Protein AF-A0A1T4WVY5-F1 (afdb_monomer)

Sequence (82 aa):
MGNNINGDLIHKVLIPNPKPQEVYKMPDKTIVCKDCNKEFVFTEGEQEFYKEKGFQNEPLRCPECRKARKQERRSNSRDFRH

InterPro domains:
  IPR025306 Probable zinc-binding domain [PF13451] (28-73)

pLDDT: mean 80.9, std 16.81, range [48.56, 98.19]

Foldseek 3Di:
DDDDDDDDDPPPPPPPDPDPDPDPQPQWDWAQAPPPRDIDICHSVNVVVCVVVVNPDDDNHDPVVVVVVVVVVVVVVVVVPD

Nearest PDB structures (foldseek):
  1yuj-assembly1_A  TM=2.321E-01  e=6.549E+00  Drosophila melanogaster

Secondary structure (DSSP, 8-state):
-----------------PPS----PPPPEEEE-TTT--EEEE-HHHHHHHHHTT--SPPSS-HHHHHHHHHHHHHHHHHTT-

Organism: NCBI:txid1147123

Structure (mmCIF, N/CA/C/O backbone):
data_AF-A0A1T4WVY5-F1
#
_entry.id   AF-A0A1T4WVY5-F1
#
loop_
_atom_site.group_PDB
_atom_site.id
_atom_site.type_symbol
_atom_site.label_atom_id
_atom_site.label_alt_id
_atom_site.label_comp_id
_atom_site.label_asym_id
_atom_site.label_entity_id
_atom_site.label_seq_id
_atom_site.pdbx_PDB_ins_code
_atom_site.Cartn_x
_atom_site.Cartn_y
_atom_site.Cartn_z
_atom_site.occupancy
_atom_site.B_iso_or_equiv
_atom_site.auth_seq_id
_atom_site.auth_comp_id
_atom_site.auth_asym_id
_atom_site.auth_atom_id
_atom_site.pdbx_PDB_model_num
ATOM 1 N N . MET A 1 1 ? -64.331 41.045 -14.198 1.00 53.94 1 MET A N 1
ATOM 2 C CA . MET A 1 1 ? -63.526 40.554 -13.060 1.00 53.94 1 MET A CA 1
ATOM 3 C C . MET A 1 1 ? -63.547 39.034 -13.086 1.00 53.94 1 MET A C 1
ATOM 5 O O . MET A 1 1 ? -64.632 38.475 -13.060 1.00 53.94 1 MET A O 1
ATOM 9 N N . GLY A 1 2 ? -62.394 38.379 -13.212 1.00 48.56 2 GLY A N 1
ATOM 10 C CA . GLY A 1 2 ? -62.311 36.922 -13.360 1.00 48.56 2 GLY A CA 1
ATOM 11 C C . GLY A 1 2 ? -60.860 36.456 -13.430 1.00 48.56 2 GLY A C 1
ATOM 12 O O . GLY A 1 2 ? -60.349 36.180 -14.502 1.00 48.56 2 GLY A O 1
ATOM 13 N N . ASN A 1 3 ? -60.216 36.527 -12.270 1.00 52.72 3 ASN A N 1
ATOM 14 C CA . ASN A 1 3 ? -58.928 35.999 -11.812 1.00 52.72 3 ASN A CA 1
ATOM 15 C C . ASN A 1 3 ? -57.959 35.298 -12.789 1.00 52.72 3 ASN A C 1
ATOM 17 O O . ASN A 1 3 ? -58.199 34.220 -13.319 1.00 52.72 3 ASN A O 1
ATOM 21 N N . ASN A 1 4 ? -56.783 35.923 -12.836 1.00 57.22 4 ASN A N 1
ATOM 22 C CA . ASN A 1 4 ? -55.438 35.417 -13.086 1.00 57.22 4 ASN A CA 1
ATOM 23 C C . ASN A 1 4 ? -55.157 34.054 -12.420 1.00 57.22 4 ASN A C 1
ATOM 25 O O . ASN A 1 4 ? -55.304 33.956 -11.206 1.00 57.22 4 ASN A O 1
ATOM 29 N N . ILE A 1 5 ? -54.656 33.076 -13.182 1.00 59.56 5 ILE A N 1
ATOM 30 C CA . ILE A 1 5 ? -53.520 32.245 -12.758 1.00 59.56 5 ILE A CA 1
ATOM 31 C C . ILE A 1 5 ? -52.679 31.862 -13.981 1.00 59.56 5 ILE A C 1
ATOM 33 O O . ILE A 1 5 ? -53.171 31.352 -14.984 1.00 59.56 5 ILE A O 1
ATOM 37 N N . ASN A 1 6 ? -51.396 32.177 -13.869 1.00 52.81 6 ASN A N 1
ATOM 38 C CA . ASN A 1 6 ? -50.325 31.957 -14.825 1.00 52.81 6 ASN A CA 1
ATOM 39 C C . ASN A 1 6 ? -50.276 30.507 -15.323 1.00 52.81 6 ASN A C 1
ATOM 41 O O . ASN A 1 6 ? -50.118 29.582 -14.528 1.00 52.81 6 ASN A O 1
ATOM 45 N N . GLY A 1 7 ? -50.356 30.341 -16.643 1.00 50.75 7 GLY A N 1
ATOM 46 C CA . GLY A 1 7 ? -50.047 29.089 -17.317 1.00 50.75 7 GLY A CA 1
ATOM 47 C C . GLY A 1 7 ? -48.595 28.697 -17.066 1.00 50.75 7 GLY A C 1
ATOM 48 O O . GLY A 1 7 ? -47.666 29.370 -17.507 1.00 50.75 7 GLY A O 1
ATOM 49 N N . ASP A 1 8 ? -48.445 27.630 -16.291 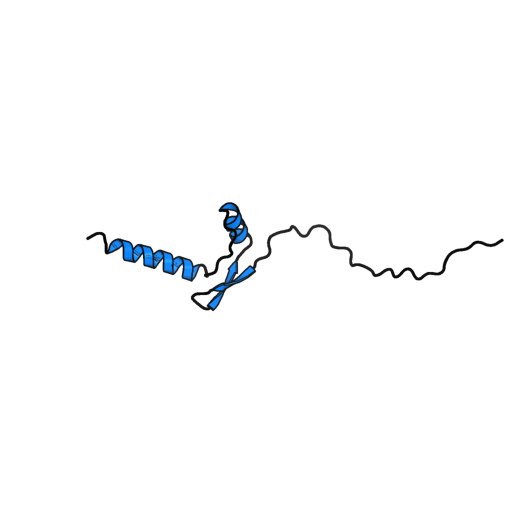1.00 59.53 8 ASP A N 1
ATOM 50 C CA . ASP A 1 8 ? -47.539 26.513 -16.532 1.00 59.53 8 ASP A CA 1
ATOM 51 C C . ASP A 1 8 ? -46.487 26.720 -17.630 1.00 59.53 8 ASP A C 1
ATOM 53 O O . ASP A 1 8 ? -46.752 26.467 -18.801 1.00 59.53 8 ASP A O 1
ATOM 57 N N . LEU A 1 9 ? -45.262 27.074 -17.229 1.00 57.22 9 LEU A N 1
ATOM 58 C CA . LEU A 1 9 ? -44.072 26.295 -17.601 1.00 57.22 9 LEU A CA 1
ATOM 59 C C . LEU A 1 9 ? -42.855 26.695 -16.753 1.00 57.22 9 LEU A C 1
ATOM 61 O O . LEU A 1 9 ? -41.788 27.065 -17.242 1.00 57.22 9 LEU A O 1
ATOM 65 N N . ILE A 1 10 ? -42.997 26.584 -15.433 1.00 59.97 10 ILE A N 1
ATOM 66 C CA . ILE A 1 10 ? -41.829 26.3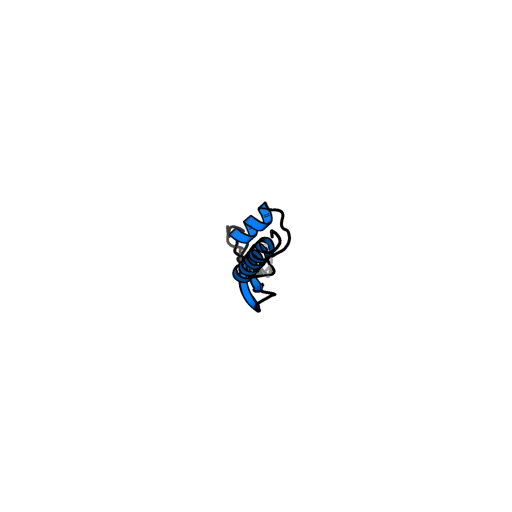96 -14.570 1.00 59.97 10 ILE A CA 1
ATOM 67 C C . ILE A 1 10 ? -41.202 25.068 -14.995 1.00 59.97 10 ILE A C 1
ATOM 69 O O . ILE A 1 10 ? -41.783 24.008 -14.763 1.00 59.97 10 ILE A O 1
ATOM 73 N N . HIS A 1 11 ? -40.035 25.136 -15.637 1.00 55.03 11 HIS A N 1
ATOM 74 C CA . HIS A 1 11 ? -39.110 24.023 -15.825 1.00 55.03 11 HIS A CA 1
ATOM 75 C C . HIS A 1 11 ? -38.835 23.382 -14.454 1.00 55.03 11 HIS A C 1
ATOM 77 O O . HIS A 1 11 ? -37.874 23.713 -13.762 1.00 55.03 11 HIS A O 1
ATOM 83 N N . LYS A 1 12 ? -39.691 22.449 -14.035 1.00 60.16 12 LYS A N 1
ATOM 84 C CA . LYS A 1 12 ? -39.374 21.480 -12.994 1.00 60.16 12 LYS A CA 1
ATOM 85 C C . LYS A 1 12 ? -38.432 20.476 -13.640 1.00 60.16 12 LYS A C 1
ATOM 87 O O . LYS A 1 12 ? -38.835 19.377 -14.009 1.00 60.16 12 LYS A O 1
ATOM 92 N N . VAL A 1 13 ? -37.173 20.879 -13.810 1.00 55.25 13 VAL A N 1
ATOM 93 C CA . VAL A 1 13 ? -36.087 19.907 -13.862 1.00 55.25 13 VAL A CA 1
ATOM 94 C C . VAL A 1 13 ? -36.225 19.128 -12.561 1.00 55.25 13 VAL A C 1
ATOM 96 O O . VAL A 1 13 ? -36.003 19.661 -11.475 1.00 55.25 13 VAL A O 1
ATOM 99 N N . LEU A 1 14 ? -36.716 17.899 -12.675 1.00 61.19 14 LEU A N 1
ATOM 100 C CA . LEU A 1 14 ? -36.693 16.913 -11.613 1.00 61.19 14 LEU A CA 1
ATOM 101 C C . LEU A 1 14 ? -35.216 16.646 -11.320 1.00 61.19 14 LEU A C 1
ATOM 103 O O . LEU A 1 14 ? -34.610 15.755 -11.906 1.00 61.19 14 LEU A O 1
ATOM 107 N N . ILE A 1 15 ? -34.613 17.465 -10.460 1.00 61.66 15 ILE A N 1
ATOM 108 C CA . ILE A 1 15 ? -33.358 17.116 -9.806 1.00 61.66 15 ILE A CA 1
ATOM 109 C C . ILE A 1 15 ? -33.680 15.839 -9.018 1.00 61.66 15 ILE A C 1
ATOM 111 O O . ILE A 1 15 ? -34.578 15.881 -8.169 1.00 61.66 15 ILE A O 1
ATOM 115 N N . PRO A 1 16 ? -33.048 14.688 -9.317 1.00 71.31 16 PRO A N 1
ATOM 116 C CA . PRO A 1 16 ? -33.338 13.467 -8.591 1.00 71.31 16 PRO A CA 1
ATOM 117 C C . PRO A 1 16 ? -32.991 13.684 -7.119 1.00 71.31 16 PRO A C 1
ATOM 119 O O . PRO A 1 16 ? -31.878 14.070 -6.770 1.00 71.31 16 PRO A O 1
ATOM 122 N N . ASN A 1 17 ? -33.996 13.471 -6.276 1.00 69.25 17 ASN A N 1
ATOM 123 C CA . ASN A 1 17 ? -33.930 13.568 -4.825 1.00 69.25 17 ASN A CA 1
ATOM 124 C C . ASN A 1 17 ? -32.757 12.696 -4.3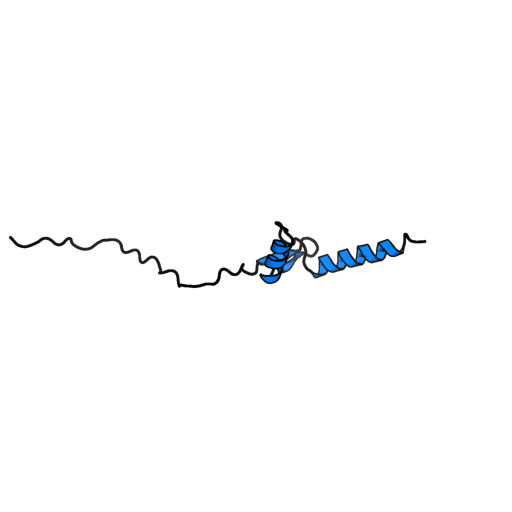16 1.00 69.25 17 ASN A C 1
ATOM 126 O O . ASN A 1 17 ? -32.808 11.476 -4.520 1.00 69.25 17 ASN A O 1
ATOM 130 N N . PRO A 1 18 ? -31.682 13.259 -3.725 1.00 67.31 18 PRO A N 1
ATOM 131 C CA . PRO A 1 18 ? -30.574 12.445 -3.240 1.00 67.31 18 PRO A CA 1
ATOM 132 C C . PRO A 1 18 ? -31.073 11.596 -2.067 1.00 67.31 18 PRO A C 1
ATOM 134 O O . PRO A 1 18 ? -31.640 12.110 -1.103 1.00 67.31 18 PRO A O 1
ATOM 137 N N . LYS A 1 19 ? -30.918 10.272 -2.186 1.00 68.44 19 LYS A N 1
ATOM 138 C CA . LYS A 1 19 ? -31.384 9.303 -1.186 1.00 68.44 19 LYS A CA 1
ATOM 139 C C . LYS A 1 19 ? -30.774 9.634 0.188 1.00 68.44 19 LYS A C 1
ATOM 141 O O . LYS A 1 19 ? -29.577 9.923 0.251 1.00 68.44 19 LYS A O 1
ATOM 146 N N . PRO A 1 20 ? -31.545 9.580 1.289 1.00 67.31 20 PRO A N 1
ATOM 147 C CA . PRO A 1 20 ? -31.004 9.857 2.606 1.00 67.31 20 PRO A CA 1
ATOM 148 C C . PRO A 1 20 ? -30.175 8.657 3.077 1.00 67.31 20 PRO A C 1
ATOM 150 O O . PRO A 1 20 ? -30.694 7.548 3.158 1.00 67.31 20 PRO A O 1
ATOM 153 N N . GLN A 1 21 ? -28.927 8.936 3.465 1.00 56.53 21 GLN A N 1
ATOM 154 C CA . GLN A 1 21 ? -28.025 8.078 4.249 1.00 56.53 21 GLN A CA 1
ATOM 155 C C . GLN A 1 21 ? -27.236 7.000 3.483 1.00 56.53 21 GLN A C 1
ATOM 157 O O . GLN A 1 21 ? -27.234 5.832 3.863 1.00 56.53 21 GLN A O 1
ATOM 162 N N . GLU A 1 22 ? -26.448 7.390 2.479 1.00 61.31 22 GLU A N 1
ATOM 163 C CA . GLU A 1 22 ? -25.182 6.677 2.265 1.00 61.31 22 GLU A CA 1
ATOM 164 C C . GLU A 1 22 ? -24.190 7.163 3.325 1.00 61.31 22 GLU A C 1
ATOM 166 O O . GLU A 1 22 ? -23.786 8.326 3.353 1.00 61.31 22 GLU A O 1
ATOM 171 N N . VAL A 1 23 ? -23.867 6.281 4.270 1.00 58.56 23 VAL A N 1
ATOM 172 C CA . VAL A 1 23 ? -22.775 6.474 5.224 1.00 58.56 23 VAL A CA 1
ATOM 173 C C . VAL A 1 23 ? -21.531 6.789 4.399 1.00 58.56 23 VAL A C 1
ATOM 175 O O . VAL A 1 23 ? -21.147 5.979 3.560 1.00 58.56 23 VAL A O 1
ATOM 178 N N . TYR A 1 24 ? -20.931 7.963 4.610 1.00 65.00 24 TYR A N 1
ATOM 179 C CA . TYR A 1 24 ? -19.699 8.401 3.949 1.00 65.00 24 TYR A CA 1
ATOM 180 C C . TYR A 1 24 ? -18.510 7.551 4.432 1.00 65.00 24 TYR A C 1
ATOM 182 O O . TYR A 1 24 ? -17.611 8.034 5.118 1.00 65.00 24 TYR A O 1
ATOM 190 N N . LYS A 1 25 ? -18.535 6.258 4.113 1.00 68.56 25 LYS A N 1
ATOM 191 C CA . LYS A 1 25 ? -17.385 5.367 4.165 1.00 68.56 25 LYS A CA 1
ATOM 192 C C . LYS A 1 25 ? -16.451 5.768 3.039 1.00 68.56 25 LYS A C 1
ATOM 194 O O . LYS A 1 25 ? -16.905 6.032 1.924 1.00 68.56 25 LYS A O 1
ATOM 199 N N . MET A 1 26 ? -15.155 5.856 3.325 1.00 80.19 26 MET A N 1
ATOM 200 C CA . MET A 1 26 ? -14.187 6.109 2.262 1.00 80.19 26 MET A CA 1
ATOM 201 C C . MET A 1 26 ? -14.201 4.900 1.317 1.00 80.19 26 MET A C 1
ATOM 203 O O . MET A 1 26 ? -13.956 3.788 1.784 1.00 80.19 26 MET A O 1
ATOM 207 N N . PRO A 1 27 ? -14.534 5.073 0.025 1.00 87.69 27 PRO A N 1
ATOM 208 C CA . PRO A 1 27 ? -14.664 3.944 -0.883 1.00 87.69 27 PRO A CA 1
ATOM 209 C C . PRO A 1 27 ? -13.313 3.255 -1.075 1.00 87.69 27 PRO A C 1
ATOM 211 O O . PRO A 1 27 ? -12.260 3.902 -1.090 1.00 87.69 27 PRO A O 1
ATOM 214 N N . ASP A 1 28 ? -13.349 1.938 -1.261 1.00 93.50 28 ASP A N 1
ATOM 215 C CA . ASP A 1 28 ? -12.165 1.162 -1.610 1.00 93.50 28 ASP A CA 1
ATOM 216 C C . ASP A 1 28 ? -11.537 1.705 -2.898 1.00 93.50 28 ASP A C 1
ATOM 218 O O . ASP A 1 28 ? -12.220 1.952 -3.897 1.00 93.50 28 ASP A O 1
ATOM 222 N N . LYS A 1 29 ? -10.213 1.874 -2.888 1.00 93.56 29 LYS A N 1
ATOM 223 C CA . LYS A 1 29 ? -9.473 2.397 -4.037 1.00 93.56 29 LYS A CA 1
ATOM 224 C C . LYS A 1 29 ? -8.574 1.325 -4.626 1.00 93.56 29 LYS A C 1
ATOM 226 O O . LYS A 1 29 ? -7.742 0.763 -3.927 1.00 93.56 29 LYS A O 1
ATOM 231 N N . THR A 1 30 ? -8.676 1.078 -5.926 1.00 96.62 30 THR A N 1
ATOM 232 C CA . THR A 1 30 ? -7.717 0.205 -6.618 1.00 96.62 30 THR A CA 1
ATOM 233 C C . THR A 1 30 ? -6.499 1.018 -7.054 1.00 96.62 30 THR A C 1
ATOM 235 O O . THR A 1 30 ? -6.642 2.087 -7.647 1.00 96.62 30 THR A O 1
ATOM 238 N N . ILE A 1 31 ? -5.297 0.532 -6.738 1.00 96.56 31 ILE A N 1
ATOM 239 C CA . ILE A 1 31 ? -4.018 1.195 -7.024 1.00 96.56 31 ILE A CA 1
ATOM 240 C C . ILE A 1 31 ? -3.084 0.208 -7.732 1.00 96.56 31 ILE A C 1
ATOM 242 O O . ILE A 1 31 ? -3.053 -0.979 -7.412 1.00 96.56 31 ILE A O 1
ATOM 246 N N . VAL A 1 32 ? -2.279 0.698 -8.678 1.00 98.06 32 VAL A N 1
ATOM 247 C CA . VAL A 1 32 ? -1.258 -0.104 -9.368 1.00 98.06 32 VAL A CA 1
ATOM 248 C C . VAL A 1 32 ? 0.054 -0.071 -8.584 1.00 98.06 32 VAL A C 1
ATOM 250 O O . VAL A 1 32 ? 0.592 0.991 -8.269 1.00 98.06 32 VAL A O 1
ATOM 253 N N . CYS A 1 33 ? 0.599 -1.245 -8.270 1.00 98.19 33 CYS A N 1
ATOM 254 C CA . CYS A 1 33 ? 1.882 -1.361 -7.590 1.00 98.19 33 CYS A CA 1
ATOM 255 C C . CYS A 1 33 ? 3.034 -0.896 -8.490 1.00 98.19 33 CYS A C 1
ATOM 257 O O . CYS A 1 33 ? 3.274 -1.484 -9.540 1.00 98.19 33 CYS A O 1
ATOM 259 N N . LYS A 1 34 ? 3.832 0.069 -8.020 1.00 97.50 34 LYS A N 1
ATOM 260 C CA . LYS A 1 34 ? 4.999 0.588 -8.755 1.00 97.50 34 LYS A CA 1
ATOM 261 C C . LYS A 1 34 ? 6.109 -0.447 -9.003 1.00 97.50 34 LYS A C 1
ATOM 263 O O . LYS A 1 34 ? 6.902 -0.272 -9.919 1.00 97.50 34 LYS A O 1
ATOM 268 N N . ASP A 1 35 ? 6.202 -1.490 -8.177 1.00 97.25 35 ASP A N 1
ATOM 269 C CA . ASP A 1 35 ? 7.292 -2.473 -8.271 1.00 97.25 35 ASP A CA 1
ATOM 270 C C . ASP A 1 35 ? 6.910 -3.685 -9.147 1.00 97.25 35 ASP A C 1
ATOM 272 O O . ASP A 1 35 ? 7.757 -4.197 -9.870 1.00 97.25 35 ASP A O 1
ATOM 276 N N . CYS A 1 36 ? 5.657 -4.159 -9.096 1.00 97.50 36 CYS A N 1
ATOM 277 C CA . CYS A 1 36 ? 5.232 -5.380 -9.802 1.00 97.50 36 CYS A CA 1
ATOM 278 C C . CYS A 1 36 ? 4.094 -5.180 -10.811 1.00 97.50 36 CYS A C 1
ATOM 280 O O . CYS A 1 36 ? 3.651 -6.156 -11.411 1.00 97.50 36 CYS A O 1
ATOM 282 N N . ASN A 1 37 ? 3.608 -3.945 -10.981 1.00 97.88 37 ASN A N 1
ATOM 283 C CA . ASN A 1 37 ? 2.524 -3.556 -11.893 1.00 97.88 37 ASN A CA 1
ATOM 284 C C . ASN A 1 37 ? 1.187 -4.286 -11.680 1.00 97.88 37 ASN A C 1
ATOM 286 O O . ASN A 1 37 ? 0.302 -4.211 -12.525 1.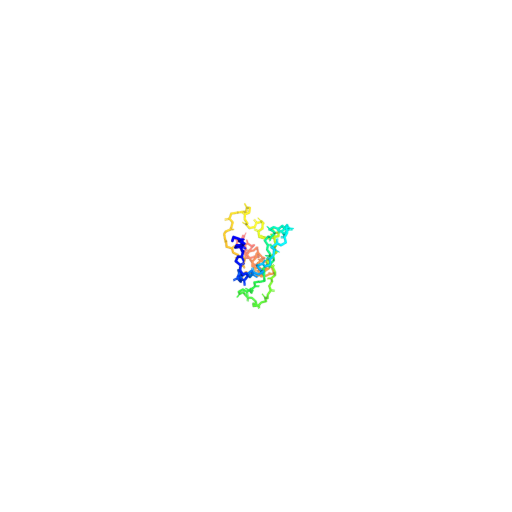00 97.88 37 ASN A O 1
ATOM 290 N N . LYS 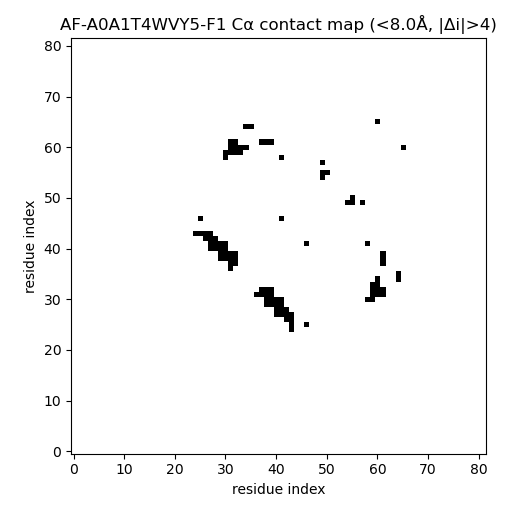A 1 38 ? 1.015 -4.975 -10.547 1.00 97.81 38 LYS A N 1
ATOM 291 C CA . LYS A 1 38 ? -0.261 -5.585 -10.166 1.00 97.81 38 LYS A CA 1
ATOM 292 C C . LYS A 1 38 ? -1.153 -4.569 -9.473 1.00 97.81 38 LYS A C 1
ATOM 294 O O . LYS A 1 38 ? -0.675 -3.767 -8.665 1.00 97.81 38 LYS A O 1
ATOM 299 N N . GLU A 1 39 ? -2.442 -4.659 -9.749 1.00 97.81 39 GLU A N 1
ATOM 300 C CA . GLU A 1 39 ? -3.473 -3.943 -9.012 1.00 97.81 39 GLU A CA 1
ATOM 301 C C . GLU A 1 39 ? -3.615 -4.516 -7.599 1.00 97.81 39 GLU A C 1
ATOM 303 O O . GLU A 1 39 ? -3.467 -5.720 -7.370 1.00 97.81 39 GLU A O 1
ATOM 308 N N . PHE A 1 40 ? -3.871 -3.642 -6.635 1.00 97.62 40 PHE A N 1
ATOM 309 C CA . PHE A 1 40 ? -4.240 -4.019 -5.279 1.00 97.62 40 PHE A CA 1
ATOM 310 C C . PHE A 1 40 ? -5.271 -3.033 -4.734 1.00 97.62 40 PHE A C 1
ATOM 312 O O . PHE A 1 40 ? -5.323 -1.875 -5.150 1.00 97.62 40 PHE A O 1
ATOM 319 N N . VAL A 1 41 ? -6.088 -3.505 -3.797 1.00 96.75 41 VAL A N 1
ATOM 320 C CA . VAL A 1 41 ? -7.127 -2.697 -3.160 1.00 96.75 41 VAL A CA 1
ATOM 321 C C . VAL A 1 41 ? -6.539 -2.005 -1.936 1.00 96.75 41 VAL A C 1
ATOM 323 O O . VAL A 1 41 ? -5.901 -2.649 -1.108 1.00 96.75 41 VAL A O 1
ATOM 326 N N . PHE A 1 42 ? -6.744 -0.696 -1.850 1.00 95.75 42 PHE A N 1
ATOM 327 C CA . PHE A 1 42 ? -6.530 0.138 -0.679 1.00 95.75 42 PHE A CA 1
ATOM 328 C C . PHE A 1 42 ? -7.880 0.310 0.009 1.00 95.75 42 PHE A C 1
ATOM 330 O O . PHE A 1 42 ? -8.696 1.157 -0.368 1.00 95.75 42 PHE A O 1
ATOM 337 N N . THR A 1 43 ? -8.134 -0.586 0.954 1.00 94.94 43 THR A N 1
ATOM 338 C CA . THR A 1 43 ? -9.448 -0.715 1.598 1.00 94.94 43 THR A CA 1
ATOM 339 C C . THR A 1 43 ? -9.758 0.466 2.512 1.00 94.94 43 THR A C 1
ATOM 341 O O . THR A 1 43 ? -8.841 1.147 2.975 1.00 94.94 43 THR A O 1
ATOM 344 N N . GLU A 1 44 ? -11.032 0.686 2.828 1.00 92.44 44 GLU A N 1
ATOM 345 C CA . GLU A 1 44 ? -11.452 1.667 3.841 1.00 92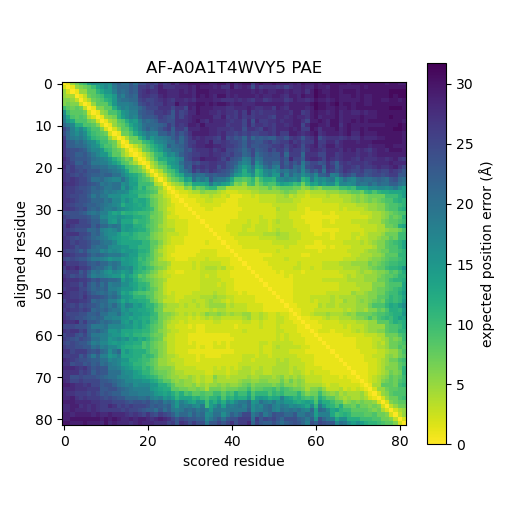.44 44 GLU A CA 1
ATOM 346 C C . GLU A 1 44 ? -10.655 1.529 5.154 1.00 92.44 44 GLU A C 1
ATOM 348 O O . GLU A 1 44 ? -10.094 2.505 5.645 1.00 92.44 44 GLU A O 1
ATOM 353 N N . GLY A 1 45 ? -10.507 0.308 5.680 1.00 92.75 45 GLY A N 1
ATOM 354 C CA . GLY A 1 45 ? -9.770 0.078 6.929 1.00 92.75 45 GLY A CA 1
ATOM 355 C C . GLY A 1 45 ? -8.278 0.423 6.829 1.00 92.75 45 GLY A C 1
ATOM 356 O O . GLY A 1 45 ? -7.675 0.900 7.793 1.00 92.75 45 GLY A O 1
ATOM 357 N N . GLU A 1 46 ? -7.660 0.238 5.657 1.00 93.31 46 GLU A N 1
ATOM 358 C CA . GLU A 1 46 ? -6.291 0.710 5.421 1.00 93.31 46 GLU A CA 1
ATOM 359 C C . GLU A 1 46 ? -6.230 2.240 5.317 1.00 93.31 46 GLU A C 1
ATOM 361 O O . GLU A 1 46 ? -5.273 2.840 5.807 1.00 93.31 46 GLU A O 1
ATOM 366 N N . GLN A 1 47 ? -7.236 2.881 4.719 1.00 93.62 47 GLN A N 1
ATOM 367 C CA . GLN A 1 47 ? -7.339 4.341 4.637 1.00 93.62 47 GLN A CA 1
ATOM 368 C C . GLN A 1 47 ? -7.474 4.969 6.031 1.00 93.62 47 GLN A C 1
ATOM 370 O O . GLN A 1 47 ? -6.756 5.919 6.356 1.00 93.62 47 GLN A O 1
ATOM 375 N N . GLU A 1 48 ? -8.320 4.395 6.887 1.00 91.88 48 GLU A N 1
ATOM 376 C CA . GLU A 1 48 ? -8.474 4.802 8.286 1.00 91.88 48 GLU A CA 1
ATOM 377 C C . GLU A 1 48 ? -7.170 4.627 9.071 1.00 91.88 48 GLU A C 1
ATOM 379 O O . GLU A 1 48 ? -6.734 5.555 9.756 1.00 91.88 48 GLU A O 1
ATOM 384 N N . PHE A 1 49 ? -6.488 3.488 8.904 1.00 93.75 49 PHE A N 1
ATOM 385 C CA . PHE A 1 49 ? -5.181 3.256 9.521 1.00 93.75 49 PHE A CA 1
ATOM 386 C C . PHE A 1 49 ? -4.146 4.295 9.072 1.00 93.75 49 PHE A C 1
ATOM 388 O O . PHE A 1 49 ? -3.389 4.819 9.891 1.00 93.75 49 PHE A O 1
ATOM 395 N N . TYR A 1 50 ? -4.110 4.623 7.777 1.00 94.19 50 TYR A N 1
ATOM 396 C CA . TYR A 1 50 ? -3.198 5.636 7.250 1.00 94.19 50 TYR A CA 1
ATOM 397 C C . TYR A 1 50 ? -3.479 7.011 7.859 1.00 94.19 50 TYR A C 1
ATOM 399 O O . TYR A 1 50 ? -2.548 7.680 8.315 1.00 94.19 50 TYR A O 1
ATOM 407 N N . LYS A 1 51 ? -4.756 7.392 7.949 1.00 91.38 51 LYS A N 1
ATOM 408 C CA . LYS A 1 51 ? -5.196 8.650 8.554 1.00 91.38 51 LYS A CA 1
ATOM 409 C C . LYS A 1 51 ? -4.863 8.727 10.046 1.00 91.38 51 LYS A C 1
ATOM 411 O O . LYS A 1 51 ? -4.341 9.748 10.485 1.00 91.38 51 LYS A O 1
ATOM 416 N N . GLU A 1 52 ? -5.094 7.659 10.811 1.00 93.56 52 GLU A N 1
ATOM 417 C CA . GLU A 1 52 ? -4.771 7.598 12.247 1.00 93.56 52 GLU A CA 1
ATOM 418 C C . GLU A 1 52 ? -3.267 7.773 12.500 1.00 93.56 52 GLU A C 1
ATOM 420 O O . GLU A 1 52 ? -2.855 8.439 13.449 1.00 93.56 52 GLU A O 1
ATOM 425 N N . LYS A 1 53 ? -2.423 7.220 11.623 1.00 95.00 53 LYS A N 1
ATOM 426 C CA . LYS A 1 53 ? -0.966 7.400 11.694 1.00 95.00 53 LYS A CA 1
ATOM 427 C C . LYS A 1 53 ? -0.480 8.746 11.148 1.00 95.00 53 LYS A C 1
ATOM 429 O O . LYS A 1 53 ? 0.723 8.997 11.176 1.00 95.00 53 LYS A O 1
ATOM 434 N N . GLY A 1 54 ? -1.379 9.606 10.664 1.00 93.81 54 GLY A N 1
ATOM 435 C CA . GLY A 1 54 ? -1.034 10.900 10.075 1.00 93.81 54 GLY A CA 1
ATOM 436 C C . GLY A 1 54 ? -0.383 10.794 8.693 1.00 93.81 54 GLY A C 1
ATOM 437 O O . GLY A 1 54 ? 0.270 11.736 8.245 1.00 93.81 54 GLY A O 1
ATOM 438 N N . PHE A 1 55 ? -0.535 9.662 7.999 1.00 93.69 55 PHE A N 1
ATOM 439 C CA . PHE A 1 55 ? -0.082 9.523 6.621 1.00 93.69 55 PHE A CA 1
ATOM 440 C C . PHE A 1 55 ? -1.072 10.207 5.677 1.00 93.69 55 PHE A C 1
ATOM 442 O O . PHE A 1 55 ? -2.245 9.855 5.618 1.00 93.69 55 PHE A O 1
ATOM 449 N N . GLN A 1 56 ? -0.572 11.171 4.908 1.00 90.62 56 GLN A N 1
ATOM 450 C CA . GLN A 1 56 ? -1.356 11.890 3.896 1.00 90.62 56 GLN A CA 1
ATOM 451 C C . GLN A 1 56 ? -1.282 11.232 2.511 1.00 90.62 56 GLN A C 1
ATOM 453 O O . GLN A 1 56 ? -2.067 11.557 1.627 1.00 90.62 56 GLN A O 1
ATOM 458 N N . ASN A 1 57 ? -0.327 10.317 2.315 1.00 92.50 57 ASN A N 1
ATOM 459 C CA . ASN A 1 57 ? -0.047 9.695 1.025 1.00 92.50 57 ASN A CA 1
ATOM 460 C C . ASN A 1 57 ? -0.599 8.273 0.957 1.00 92.50 57 ASN A C 1
ATOM 462 O O . ASN A 1 57 ? -0.490 7.507 1.913 1.00 92.50 57 ASN A O 1
ATOM 466 N N . GLU A 1 58 ? -1.086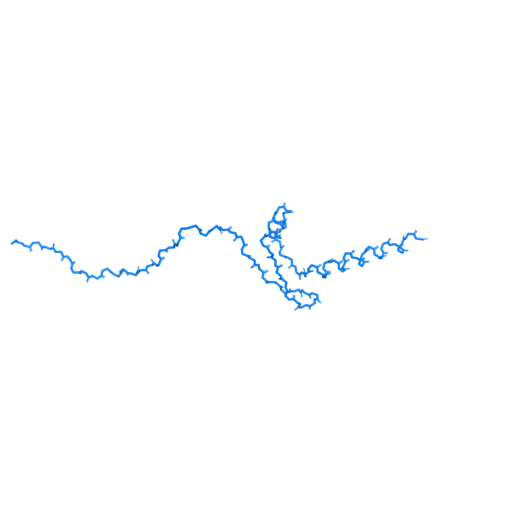 7.896 -0.218 1.00 93.00 58 GLU A N 1
ATOM 467 C CA . GLU A 1 58 ? -1.558 6.546 -0.513 1.00 93.00 58 GLU A CA 1
ATOM 468 C C . GLU A 1 58 ? -0.397 5.545 -0.664 1.00 93.00 58 GLU A C 1
ATOM 470 O O . GLU A 1 58 ? 0.739 5.921 -0.995 1.00 93.00 58 GLU A O 1
ATOM 475 N N . PRO A 1 59 ? -0.642 4.241 -0.449 1.00 95.50 59 PRO A N 1
ATOM 476 C CA . PRO A 1 59 ? 0.360 3.227 -0.727 1.00 95.50 59 PRO A CA 1
ATOM 477 C C . PRO A 1 59 ? 0.713 3.170 -2.219 1.00 95.50 59 PRO A C 1
ATOM 479 O O . PRO A 1 59 ? -0.145 2.991 -3.069 1.00 95.50 59 PRO A O 1
ATOM 482 N N . LEU A 1 60 ? 2.010 3.213 -2.533 1.00 96.38 60 LEU A N 1
ATOM 483 C CA . LEU A 1 60 ? 2.518 3.055 -3.910 1.00 96.38 60 LEU A CA 1
ATOM 484 C C . LEU A 1 60 ? 2.874 1.604 -4.273 1.00 96.38 60 LEU A C 1
ATOM 486 O O . LEU A 1 60 ? 3.239 1.299 -5.408 1.00 96.38 60 LEU A O 1
ATOM 490 N N . ARG A 1 61 ? 2.868 0.706 -3.284 1.00 97.19 61 ARG A N 1
ATOM 491 C CA . ARG A 1 61 ? 3.275 -0.697 -3.423 1.00 97.19 61 ARG A CA 1
ATOM 492 C C . ARG A 1 61 ? 2.257 -1.599 -2.755 1.00 97.19 61 ARG A C 1
ATOM 494 O O . ARG A 1 61 ? 1.822 -1.296 -1.639 1.00 97.19 61 ARG A O 1
ATOM 501 N N . CYS A 1 62 ? 1.968 -2.726 -3.397 1.00 97.62 62 CYS A N 1
ATOM 502 C CA . CYS A 1 62 ? 1.082 -3.744 -2.853 1.00 97.62 62 CYS A CA 1
ATOM 503 C C . CYS A 1 62 ? 1.663 -4.379 -1.569 1.00 97.62 62 CYS A C 1
ATOM 505 O O . CYS A 1 62 ? 2.882 -4.318 -1.343 1.00 97.62 62 CYS A O 1
ATOM 507 N N . PRO A 1 63 ? 0.818 -5.010 -0.731 1.00 95.56 63 PRO A N 1
ATOM 508 C CA . PRO A 1 63 ? 1.241 -5.643 0.522 1.00 95.56 63 PRO A CA 1
ATOM 509 C C . PRO A 1 63 ? 2.411 -6.624 0.361 1.00 95.56 63 PRO A C 1
ATOM 511 O O . PRO A 1 63 ? 3.349 -6.592 1.160 1.00 95.56 63 PRO A O 1
ATOM 514 N N . GLU A 1 64 ? 2.410 -7.412 -0.715 1.00 96.62 64 GLU A N 1
ATOM 515 C CA . GLU A 1 64 ? 3.463 -8.387 -1.020 1.00 96.62 64 GLU A CA 1
ATOM 516 C C . GLU A 1 64 ? 4.826 -7.717 -1.242 1.00 96.62 64 GLU A C 1
ATOM 518 O O . GLU A 1 64 ? 5.808 -8.068 -0.587 1.00 96.62 64 GLU A O 1
ATOM 523 N N . CYS A 1 65 ? 4.897 -6.677 -2.082 1.00 97.50 65 CYS A N 1
ATOM 524 C CA . CYS A 1 65 ? 6.141 -5.936 -2.314 1.00 97.50 65 CYS A CA 1
ATOM 525 C C . CYS A 1 65 ? 6.612 -5.184 -1.056 1.00 97.50 65 CYS A C 1
ATOM 527 O O . CYS A 1 65 ? 7.816 -5.094 -0.801 1.00 97.50 65 CYS A O 1
ATOM 529 N N . ARG A 1 66 ? 5.684 -4.668 -0.230 1.00 94.75 66 ARG A N 1
ATOM 530 C CA . ARG A 1 66 ? 6.029 -4.062 1.073 1.00 94.75 66 ARG A CA 1
ATOM 531 C C . ARG A 1 66 ? 6.653 -5.100 2.015 1.00 94.75 66 ARG A C 1
ATOM 533 O O . ARG A 1 66 ? 7.656 -4.806 2.671 1.00 94.75 66 ARG A O 1
ATOM 540 N N . LYS A 1 67 ? 6.086 -6.309 2.071 1.00 95.25 67 LYS A N 1
ATOM 541 C CA . LYS A 1 67 ? 6.574 -7.425 2.893 1.00 95.25 67 LYS A CA 1
ATOM 542 C C . LYS A 1 67 ? 7.939 -7.927 2.417 1.00 95.25 67 LYS A C 1
ATOM 544 O O . LYS A 1 67 ? 8.835 -8.049 3.251 1.00 95.25 67 LYS A O 1
ATOM 549 N N . ALA A 1 68 ? 8.118 -8.129 1.111 1.00 94.94 68 ALA A N 1
ATOM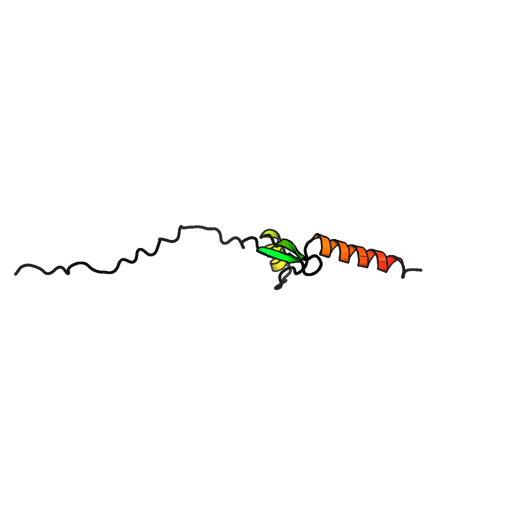 550 C CA . ALA A 1 68 ? 9.382 -8.557 0.510 1.00 94.94 68 ALA A CA 1
ATOM 551 C C . ALA A 1 68 ? 10.529 -7.596 0.862 1.00 94.94 68 ALA A C 1
ATOM 553 O O . ALA A 1 68 ? 11.518 -8.008 1.467 1.00 94.94 68 ALA A O 1
ATOM 554 N N . ARG A 1 69 ? 10.343 -6.282 0.655 1.00 92.12 69 ARG A N 1
ATOM 555 C CA . ARG A 1 69 ? 11.352 -5.274 1.035 1.00 92.12 69 ARG A CA 1
ATOM 556 C C . ARG A 1 69 ? 11.654 -5.251 2.534 1.00 92.12 69 ARG A C 1
ATOM 558 O O . ARG A 1 69 ? 12.789 -5.004 2.940 1.00 92.12 69 ARG A O 1
ATOM 565 N N . LYS A 1 70 ? 10.650 -5.478 3.390 1.00 91.44 70 LYS A N 1
ATOM 566 C CA . LYS A 1 70 ? 10.862 -5.578 4.845 1.00 91.44 70 LYS A CA 1
ATOM 567 C C . LYS A 1 70 ? 11.698 -6.812 5.201 1.00 91.44 70 LYS A C 1
ATOM 569 O O . LYS A 1 70 ? 12.509 -6.736 6.124 1.00 91.44 70 LYS A O 1
ATOM 574 N N . GLN A 1 71 ? 11.502 -7.927 4.498 1.00 90.50 71 GLN A N 1
ATOM 575 C CA . GLN A 1 71 ? 12.270 -9.156 4.685 1.00 90.50 71 GLN A CA 1
ATOM 576 C C . GLN A 1 71 ? 13.718 -9.000 4.211 1.00 90.50 71 GLN A C 1
ATOM 578 O O . GLN A 1 71 ? 14.619 -9.316 4.981 1.00 90.50 71 GLN A O 1
ATOM 583 N N . GLU A 1 72 ? 13.945 -8.436 3.022 1.00 88.19 72 GLU A N 1
ATOM 584 C CA . GLU A 1 72 ? 15.287 -8.152 2.484 1.00 88.19 72 GLU A CA 1
ATOM 585 C C . GLU A 1 72 ? 16.136 -7.338 3.468 1.00 88.19 72 GLU A C 1
ATOM 587 O O . GLU A 1 72 ? 17.259 -7.716 3.799 1.00 88.19 72 GLU A O 1
ATOM 592 N N . ARG A 1 73 ? 15.566 -6.263 4.031 1.00 86.75 73 ARG A N 1
ATOM 593 C CA . ARG A 1 73 ? 16.254 -5.436 5.038 1.00 86.75 73 ARG A CA 1
ATOM 594 C C . ARG A 1 73 ? 16.664 -6.236 6.272 1.00 86.75 73 ARG A C 1
ATOM 596 O O . ARG A 1 73 ? 17.758 -6.043 6.787 1.00 86.75 73 ARG A O 1
ATOM 603 N N . ARG A 1 74 ? 15.794 -7.131 6.751 1.00 84.25 74 ARG A N 1
ATOM 604 C CA . ARG A 1 74 ? 16.075 -7.974 7.924 1.00 84.25 74 ARG A CA 1
ATOM 605 C C . ARG A 1 74 ? 17.151 -9.017 7.645 1.00 84.25 74 ARG A C 1
ATOM 607 O O . ARG A 1 74 ? 17.884 -9.348 8.569 1.00 84.25 74 ARG A O 1
ATOM 614 N N . SER A 1 75 ? 17.220 -9.545 6.425 1.00 79.19 75 SER A N 1
ATOM 615 C CA . SER A 1 75 ? 18.262 -10.493 6.027 1.00 79.19 75 SER A CA 1
ATOM 616 C C . SER A 1 75 ? 19.629 -9.813 5.986 1.00 79.19 75 SER A C 1
ATOM 618 O O . SER A 1 75 ? 20.543 -10.289 6.649 1.00 79.19 75 SER A O 1
ATOM 620 N N . ASN A 1 76 ? 19.733 -8.638 5.357 1.00 72.94 76 ASN A N 1
ATOM 621 C CA . ASN A 1 76 ? 21.007 -7.919 5.252 1.00 72.94 76 ASN A CA 1
ATOM 622 C C . ASN A 1 76 ? 21.555 -7.460 6.615 1.00 72.94 76 ASN A C 1
ATOM 624 O O . ASN A 1 76 ? 22.761 -7.450 6.816 1.00 72.94 76 ASN A O 1
ATOM 628 N N . SER A 1 77 ? 20.705 -7.120 7.593 1.00 73.31 77 SER A N 1
ATOM 629 C CA . SER A 1 77 ? 21.170 -6.731 8.938 1.00 73.31 77 SER 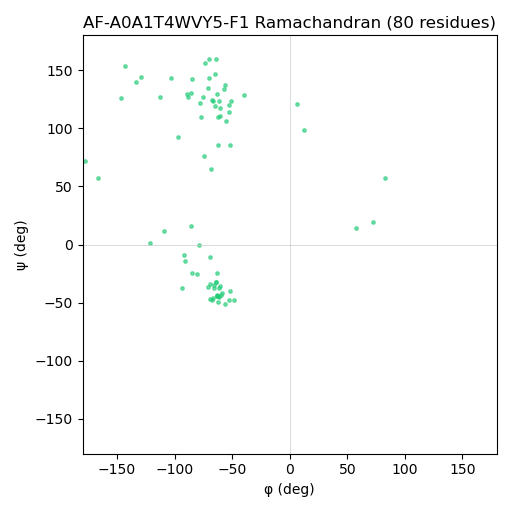A CA 1
ATOM 630 C C . SER A 1 77 ? 21.778 -7.872 9.767 1.00 73.31 77 SER A C 1
ATOM 632 O O . SER A 1 77 ? 22.334 -7.597 10.830 1.00 73.31 77 SER A O 1
ATOM 634 N N . ARG A 1 78 ? 21.652 -9.138 9.343 1.00 65.38 78 ARG A N 1
ATOM 635 C CA . ARG A 1 78 ? 22.270 -10.278 10.043 1.00 65.38 78 ARG A CA 1
ATOM 636 C C . ARG A 1 78 ? 23.721 -10.511 9.626 1.00 65.38 78 ARG A C 1
ATOM 638 O O . ARG A 1 78 ? 24.478 -11.022 10.442 1.00 65.38 78 ARG A O 1
ATOM 645 N N . ASP A 1 79 ? 24.106 -10.082 8.426 1.00 60.75 79 ASP A N 1
ATOM 646 C CA . ASP A 1 79 ? 25.468 -10.276 7.913 1.00 60.75 79 ASP A CA 1
ATOM 647 C C . ASP A 1 79 ? 26.472 -9.247 8.455 1.00 60.75 79 ASP A C 1
ATOM 649 O O . ASP A 1 79 ? 27.645 -9.562 8.595 1.00 60.75 79 ASP A O 1
ATOM 653 N N . PHE A 1 80 ? 26.028 -8.055 8.869 1.00 61.59 80 PHE A N 1
ATOM 654 C CA . PHE A 1 80 ? 26.901 -7.009 9.440 1.00 61.59 80 PHE A CA 1
ATOM 655 C C . PHE A 1 80 ? 27.148 -7.134 10.960 1.00 61.59 80 PHE A C 1
ATOM 657 O O . PHE A 1 80 ? 27.529 -6.159 11.605 1.00 61.59 80 PHE A O 1
ATOM 664 N N . ARG A 1 81 ? 26.860 -8.295 11.566 1.00 61.69 81 ARG A N 1
ATOM 665 C CA . ARG A 1 81 ? 27.101 -8.568 13.001 1.00 61.69 81 ARG A CA 1
ATOM 666 C C . ARG A 1 81 ? 28.239 -9.562 13.267 1.00 61.69 81 ARG A C 1
ATOM 668 O O . ARG A 1 81 ? 28.374 -10.006 14.405 1.00 61.69 81 ARG A O 1
ATOM 675 N N . HIS A 1 82 ? 29.029 -9.887 12.250 1.00 54.44 82 HIS A N 1
ATOM 676 C CA . HIS A 1 82 ? 30.303 -10.598 12.383 1.00 54.44 82 HIS A CA 1
ATOM 677 C C . HIS A 1 82 ? 31.463 -9.627 12.161 1.00 54.44 82 HIS A C 1
ATOM 679 O O . HIS A 1 82 ? 32.571 -9.950 12.636 1.00 54.44 82 HIS A O 1
#

Solvent-accessible surface area (backbone atoms only — not comparable to full-atom values): 5503 Å² total; per-residue (Å²): 141,84,80,90,77,83,81,85,75,80,82,76,72,78,71,78,77,78,75,88,78,78,76,88,64,63,71,68,38,80,42,64,13,76,87,77,69,45,75,38,76,48,40,42,72,54,52,50,52,34,50,77,73,67,47,89,71,79,81,58,53,38,71,66,61,53,49,51,56,56,48,53,56,58,55,59,63,61,68,80,75,119

Radius of gyration: 27.42 Å; Cα contacts (8 Å, |Δi|>4): 50; chains: 1; bounding box: 94×51×31 Å

Mean predicted aligned error: 13.04 Å